Protein AF-A0A133VHU6-F1 (afdb_monomer_lite)

Secondary structure (DSSP, 8-state):
-----HHHHHHHS-----HHHHHHHHHTT--HHHHHHHHHHTTTS-TTT---SSEEEEESSS-TT---GGGEEEEEHHHHHHTT--SS---PPP--------------EE-TTT--EESSHHHHHHHHHHH-

InterPro domains:
  IPR002711 HNH endonuclease [PF01844] (46-86)
  IPR003615 HNH nuclease [SM00507] (33-81)
  IPR003615 HNH nuclease [cd00085] (32-84)
  IPR013087 Zinc finger C2H2-type [PS00028] (111-132)
  IPR013087 Zinc finger C2H2-type [PS50157] (109-132)

pLDDT: mean 70.37, std 17.79, range [34.84, 92.44]

Foldseek 3Di:
DDDPDVPVVVVVPPPPQDPVNVVVLVVLPPDPVLFVVLCVVVVCAAPVPRDNPQWDKDQCVNDSNPSPSVRIGIHHPVVVVCVVDPDDDDDDDPDPPDPPDPPPPQDWDAAPPPRDTHRDVVRNVVCVVVPD

Structure (mmCIF, N/CA/C/O backbone):
data_AF-A0A133VHU6-F1
#
_entry.id   AF-A0A133VHU6-F1
#
loop_
_atom_site.group_PDB
_atom_site.id
_atom_site.type_symbol
_atom_site.label_atom_id
_atom_site.label_alt_id
_atom_site.label_comp_id
_atom_site.label_asym_id
_atom_site.label_entity_id
_atom_site.label_seq_id
_atom_site.pdbx_PDB_ins_code
_atom_site.Cartn_x
_atom_site.Cartn_y
_atom_site.Cartn_z
_atom_site.occupancy
_atom_site.B_iso_or_equiv
_atom_site.auth_seq_id
_atom_site.auth_comp_id
_atom_site.auth_asym_id
_atom_site.auth_atom_id
_atom_site.pdbx_PDB_model_num
ATOM 1 N N . MET A 1 1 ? 8.445 -23.163 18.770 1.00 38.12 1 MET A N 1
ATOM 2 C CA . MET A 1 1 ? 9.637 -22.419 18.310 1.00 38.12 1 MET A CA 1
ATOM 3 C C . MET A 1 1 ? 9.225 -20.960 18.195 1.00 38.12 1 MET A C 1
ATOM 5 O O . MET A 1 1 ? 8.343 -20.670 17.398 1.00 38.12 1 MET A O 1
ATOM 9 N N . GLY A 1 2 ? 9.719 -20.117 19.107 1.00 36.41 2 GLY A N 1
ATOM 10 C CA . GLY A 1 2 ? 9.294 -18.724 19.290 1.00 36.41 2 GLY A CA 1
ATOM 11 C C . GLY A 1 2 ? 9.946 -17.779 18.284 1.00 36.41 2 GLY A C 1
ATOM 12 O O . GLY A 1 2 ? 11.106 -17.965 17.927 1.00 36.41 2 GLY A O 1
ATOM 13 N N . TYR A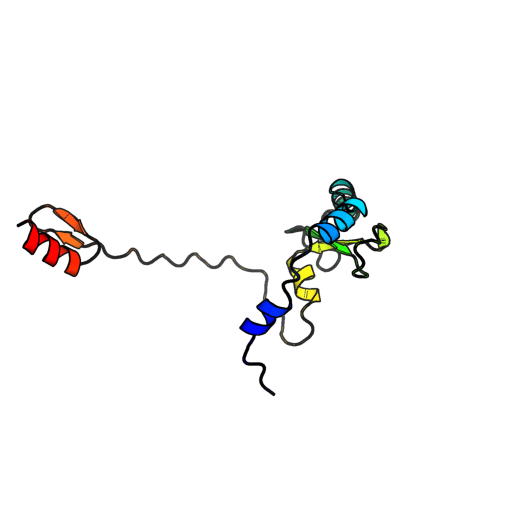 1 3 ? 9.178 -16.797 17.817 1.00 34.84 3 TYR A N 1
ATOM 14 C CA . TYR A 1 3 ? 9.636 -15.722 16.933 1.00 34.84 3 TYR A CA 1
ATOM 15 C C . TYR A 1 3 ? 9.521 -14.388 17.686 1.00 34.84 3 TYR A C 1
ATOM 17 O O . TYR A 1 3 ? 8.775 -13.483 17.313 1.00 34.84 3 TYR A O 1
ATOM 25 N N . ASP A 1 4 ? 10.222 -14.314 18.813 1.00 41.72 4 ASP A N 1
ATOM 26 C CA . ASP A 1 4 ? 10.443 -13.102 19.593 1.00 41.72 4 ASP A CA 1
ATOM 27 C C . ASP A 1 4 ? 11.595 -12.324 18.948 1.00 41.72 4 ASP A C 1
ATOM 29 O O . ASP A 1 4 ? 12.739 -12.547 19.318 1.00 41.72 4 ASP A O 1
ATOM 33 N N . ASP A 1 5 ? 11.307 -11.530 17.909 1.00 45.56 5 ASP A N 1
ATOM 34 C CA . ASP A 1 5 ? 11.981 -10.259 17.558 1.00 45.56 5 ASP A CA 1
ATOM 35 C C . ASP A 1 5 ? 11.549 -9.816 16.141 1.00 45.56 5 ASP A C 1
ATOM 37 O O . ASP A 1 5 ? 12.179 -10.121 15.126 1.00 45.56 5 ASP A O 1
ATOM 41 N N . TRP A 1 6 ? 10.410 -9.123 16.053 1.00 42.78 6 TRP A N 1
ATOM 42 C CA . TRP A 1 6 ? 9.905 -8.543 14.798 1.00 42.78 6 TRP A CA 1
ATOM 43 C C . TRP A 1 6 ? 10.515 -7.163 14.479 1.00 42.78 6 TRP A C 1
ATOM 45 O O . TRP A 1 6 ? 10.387 -6.689 13.351 1.00 42.78 6 TRP A O 1
ATOM 55 N N . ASP A 1 7 ? 11.224 -6.543 15.431 1.00 40.34 7 ASP A N 1
ATOM 56 C CA . ASP A 1 7 ? 11.870 -5.228 15.274 1.00 40.34 7 ASP A CA 1
ATOM 57 C C . ASP A 1 7 ? 13.132 -5.315 14.388 1.00 40.34 7 ASP A C 1
ATOM 59 O O . ASP A 1 7 ? 13.431 -4.417 13.594 1.00 40.34 7 ASP A O 1
ATOM 63 N N . LYS A 1 8 ? 13.846 -6.450 14.430 1.00 36.34 8 LYS A N 1
ATOM 64 C CA . LYS A 1 8 ? 14.975 -6.744 13.534 1.00 36.34 8 LYS A CA 1
ATOM 65 C C . LYS A 1 8 ? 14.536 -7.083 12.101 1.00 36.34 8 LYS A C 1
ATOM 67 O O . LYS A 1 8 ? 15.234 -6.717 11.158 1.00 36.34 8 LYS A O 1
ATOM 72 N N . TYR A 1 9 ? 13.353 -7.676 11.905 1.00 40.56 9 TYR A N 1
ATOM 73 C CA . TYR A 1 9 ? 12.829 -8.031 10.573 1.00 40.56 9 TYR A CA 1
ATOM 74 C C . TYR A 1 9 ? 12.407 -6.801 9.743 1.00 40.56 9 TYR A C 1
ATOM 76 O O . TYR A 1 9 ? 12.634 -6.752 8.530 1.00 40.56 9 TYR A O 1
ATOM 84 N N . GLU A 1 10 ? 11.862 -5.761 10.388 1.00 44.91 10 GLU A N 1
ATOM 85 C CA . GLU A 1 10 ? 11.540 -4.485 9.725 1.00 44.91 10 GLU A CA 1
ATOM 86 C C . GLU A 1 10 ? 12.786 -3.733 9.225 1.00 44.91 10 GLU A C 1
ATOM 88 O O . GLU A 1 10 ? 12.713 -3.005 8.228 1.00 44.91 10 GLU A O 1
ATOM 93 N N . LYS A 1 11 ? 13.945 -3.930 9.873 1.00 41.62 11 LYS A N 1
ATOM 94 C CA . LYS A 1 11 ? 15.230 -3.363 9.434 1.00 41.62 11 LYS A CA 1
ATOM 95 C C . LYS A 1 11 ? 15.806 -4.084 8.210 1.00 4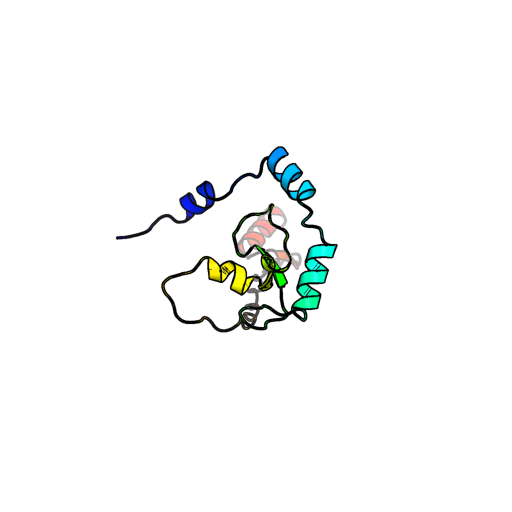1.62 11 LYS A C 1
ATOM 97 O O . LYS A 1 11 ? 16.334 -3.403 7.333 1.00 41.62 11 LYS A O 1
ATOM 102 N N . ASP A 1 12 ? 15.641 -5.405 8.097 1.00 40.31 12 ASP A N 1
ATOM 103 C CA . ASP A 1 12 ? 16.200 -6.207 6.991 1.00 40.31 12 ASP A CA 1
ATOM 104 C C . ASP A 1 12 ? 15.385 -6.143 5.681 1.00 40.31 12 ASP A C 1
ATOM 106 O O . ASP A 1 12 ? 15.939 -6.285 4.589 1.00 40.31 12 ASP A O 1
ATOM 110 N N . HIS A 1 13 ? 14.077 -5.862 5.738 1.00 46.41 13 HIS A N 1
ATOM 111 C CA . HIS A 1 13 ? 13.213 -5.846 4.542 1.00 46.41 13 HIS A CA 1
ATOM 112 C C . HIS A 1 13 ? 12.923 -4.457 3.955 1.00 46.41 13 HIS A C 1
ATOM 114 O O . HIS A 1 13 ? 12.269 -4.337 2.910 1.00 46.41 13 HIS A O 1
ATOM 120 N N . LYS A 1 14 ? 13.475 -3.390 4.540 1.00 47.97 14 LYS A N 1
ATOM 121 C CA . LYS A 1 14 ? 13.443 -2.049 3.948 1.00 47.97 14 LYS A CA 1
ATOM 122 C C . LYS A 1 14 ? 14.512 -1.954 2.856 1.00 47.97 14 LYS A C 1
ATOM 124 O O . LYS A 1 14 ? 15.597 -1.420 3.063 1.00 47.97 14 LYS A O 1
ATOM 129 N N . LYS A 1 15 ? 14.212 -2.457 1.651 1.00 48.16 15 LYS A N 1
ATOM 130 C CA . LYS A 1 15 ? 15.062 -2.197 0.476 1.00 48.16 15 LYS A CA 1
ATOM 131 C C . LYS A 1 15 ? 15.087 -0.688 0.227 1.00 48.16 15 LYS A C 1
ATOM 133 O O . LYS A 1 15 ? 14.138 -0.130 -0.325 1.00 48.16 15 LYS A O 1
ATOM 138 N N . ILE A 1 16 ? 16.171 -0.030 0.630 1.00 52.94 16 ILE A N 1
ATOM 139 C CA . ILE A 1 16 ? 16.486 1.339 0.224 1.00 52.94 16 ILE A CA 1
ATOM 140 C C . ILE A 1 16 ? 16.650 1.295 -1.300 1.00 52.94 16 ILE A C 1
ATOM 142 O O . ILE A 1 16 ? 17.676 0.855 -1.812 1.00 52.94 16 ILE A O 1
ATOM 146 N N . GLN A 1 17 ? 15.595 1.658 -2.037 1.00 58.09 17 GLN A N 1
ATOM 147 C CA . GLN A 1 17 ? 15.623 1.647 -3.499 1.00 58.09 17 GLN A CA 1
ATOM 148 C C . GLN A 1 17 ? 16.683 2.643 -3.965 1.00 58.09 17 GLN A C 1
ATOM 150 O O . GLN A 1 17 ? 16.590 3.840 -3.681 1.00 58.09 17 GLN A O 1
ATOM 155 N N . THR A 1 18 ? 17.707 2.160 -4.669 1.00 65.25 18 THR A N 1
ATOM 156 C CA . THR A 1 18 ? 18.774 3.039 -5.155 1.00 65.25 18 THR A CA 1
ATOM 157 C C . THR A 1 18 ? 18.219 4.000 -6.210 1.00 65.25 18 THR A C 1
ATOM 159 O O . THR A 1 18 ? 17.254 3.690 -6.917 1.00 65.25 18 THR A O 1
ATOM 162 N N . LYS A 1 19 ? 18.831 5.184 -6.368 1.00 58.16 19 LYS A N 1
ATOM 163 C CA . LYS A 1 19 ? 18.427 6.159 -7.404 1.00 58.16 19 LYS A CA 1
ATOM 164 C C . LYS A 1 19 ? 18.367 5.529 -8.808 1.00 58.16 19 LYS A C 1
ATOM 166 O O . LYS A 1 19 ? 17.462 5.842 -9.577 1.00 58.16 19 LYS A O 1
ATOM 171 N N . ALA A 1 20 ? 19.267 4.591 -9.111 1.00 60.94 20 ALA A N 1
ATOM 172 C CA . ALA A 1 20 ? 19.287 3.855 -10.375 1.00 60.94 20 ALA A CA 1
ATOM 173 C C . ALA A 1 20 ? 18.114 2.864 -10.520 1.00 60.94 20 ALA A C 1
ATOM 175 O O . ALA A 1 20 ? 17.511 2.782 -11.590 1.00 60.94 20 ALA A O 1
ATOM 176 N N . GLN A 1 21 ? 17.748 2.147 -9.451 1.00 60.84 21 GLN A N 1
ATOM 177 C CA . GLN A 1 21 ? 16.578 1.257 -9.446 1.00 60.84 21 GLN A CA 1
ATOM 178 C C . GLN A 1 21 ? 15.273 2.045 -9.625 1.00 60.84 21 GLN A C 1
ATOM 180 O O . GLN A 1 21 ? 14.412 1.647 -10.408 1.00 60.84 21 GLN A O 1
ATOM 185 N N . ASN A 1 22 ? 15.155 3.207 -8.977 1.00 61.28 22 ASN A N 1
ATOM 186 C CA . ASN A 1 22 ? 14.007 4.100 -9.141 1.00 61.28 22 ASN A CA 1
ATOM 187 C C . ASN A 1 22 ? 13.888 4.675 -10.559 1.00 61.28 22 ASN A C 1
ATOM 189 O O . ASN A 1 22 ? 12.777 4.792 -11.076 1.00 61.28 22 ASN A O 1
ATOM 193 N N . ARG A 1 23 ? 15.015 4.992 -11.210 1.00 62.00 23 ARG A N 1
ATOM 194 C CA . ARG A 1 23 ? 15.032 5.438 -12.609 1.00 62.00 23 ARG A CA 1
ATOM 195 C C . ARG A 1 23 ? 14.501 4.352 -13.553 1.00 62.00 23 ARG A C 1
ATOM 197 O O . ARG A 1 23 ? 13.570 4.618 -14.306 1.00 62.00 23 ARG A O 1
ATOM 204 N N . LYS A 1 24 ? 15.000 3.117 -13.428 1.00 59.34 24 LYS A N 1
ATOM 205 C CA . LYS A 1 24 ? 14.562 1.979 -14.257 1.00 59.34 24 LYS A CA 1
ATOM 206 C C . LYS A 1 24 ? 13.075 1.641 -14.081 1.00 59.34 24 LYS A C 1
ATOM 208 O O . LYS A 1 24 ? 12.425 1.254 -15.043 1.00 59.34 24 LYS A O 1
ATOM 213 N N . ARG A 1 25 ? 12.510 1.822 -12.877 1.00 60.34 25 ARG A N 1
ATOM 214 C CA . ARG A 1 25 ? 11.060 1.655 -12.639 1.00 60.34 25 ARG A CA 1
ATOM 215 C C . ARG A 1 25 ? 10.213 2.699 -13.371 1.00 60.34 25 ARG A C 1
ATOM 217 O O . ARG A 1 25 ? 9.123 2.369 -13.820 1.00 60.34 25 ARG A O 1
ATOM 224 N N . ARG A 1 26 ? 10.687 3.945 -13.489 1.00 56.78 26 ARG A N 1
ATOM 225 C CA . ARG A 1 26 ? 9.980 5.006 -14.235 1.00 56.78 26 ARG A CA 1
ATOM 226 C C . ARG A 1 26 ? 10.032 4.774 -15.745 1.00 56.78 26 ARG A C 1
ATOM 228 O O . ARG A 1 26 ? 9.048 5.033 -16.424 1.00 56.78 26 ARG A O 1
ATOM 235 N N . GLU A 1 27 ? 11.151 4.255 -16.240 1.00 61.75 27 GLU A N 1
ATOM 236 C CA . GLU A 1 27 ? 11.353 3.920 -17.658 1.00 61.75 27 GLU A CA 1
ATOM 237 C C . GLU A 1 27 ? 10.551 2.683 -18.102 1.00 61.75 27 GLU A C 1
ATOM 239 O O . GLU A 1 27 ? 10.289 2.529 -19.288 1.00 61.75 27 GLU A O 1
ATOM 244 N N . ALA A 1 28 ? 10.104 1.831 -17.170 1.00 62.84 28 ALA A N 1
ATOM 245 C CA . ALA A 1 28 ? 9.359 0.608 -17.481 1.00 62.84 28 ALA A CA 1
ATOM 246 C C . ALA A 1 28 ? 7.935 0.844 -18.030 1.00 62.84 28 ALA A C 1
ATOM 248 O O . ALA A 1 28 ? 7.298 -0.106 -18.460 1.00 62.84 28 ALA A O 1
ATOM 249 N N . GLY A 1 29 ? 7.416 2.077 -18.034 1.00 69.06 29 GLY A N 1
ATOM 250 C CA . GLY A 1 29 ? 6.086 2.365 -18.592 1.00 69.06 29 GLY A CA 1
ATOM 251 C C . GLY A 1 29 ? 4.917 2.144 -17.624 1.00 69.06 29 GLY A C 1
ATOM 252 O O . GLY A 1 29 ? 3.760 2.278 -18.018 1.00 69.06 29 GLY A O 1
ATOM 253 N N . PHE A 1 30 ? 5.191 1.905 -16.335 1.00 76.75 30 PHE A N 1
ATOM 254 C CA . PHE A 1 30 ? 4.174 1.841 -15.275 1.00 76.75 30 PHE A CA 1
ATOM 255 C C . PHE A 1 30 ? 3.664 3.244 -14.891 1.00 76.75 30 PHE A C 1
ATOM 257 O O . PHE A 1 30 ? 3.912 3.773 -13.801 1.00 76.75 30 PHE A O 1
ATOM 264 N N . THR A 1 31 ? 2.998 3.888 -15.845 1.00 82.62 31 THR A N 1
ATOM 265 C CA . THR A 1 31 ? 2.513 5.267 -15.752 1.00 82.62 31 THR A CA 1
ATOM 266 C C . THR A 1 31 ? 1.196 5.359 -14.985 1.00 82.62 31 THR A C 1
ATOM 268 O O . THR A 1 31 ? 0.501 4.369 -14.768 1.00 82.62 31 THR A O 1
ATOM 271 N N . ARG A 1 32 ? 0.817 6.577 -14.572 1.00 81.69 32 ARG A N 1
ATOM 272 C CA . ARG A 1 32 ? -0.495 6.813 -13.951 1.00 81.69 32 ARG A CA 1
ATOM 273 C C . ARG A 1 32 ? -1.641 6.471 -14.909 1.00 81.69 32 ARG A C 1
ATOM 275 O O . ARG A 1 32 ? -2.601 5.866 -14.466 1.00 81.69 32 ARG A O 1
ATOM 282 N N . ALA A 1 33 ? -1.502 6.791 -16.196 1.00 86.88 33 ALA A N 1
ATOM 283 C CA . ALA A 1 33 ? -2.509 6.488 -17.213 1.00 86.88 33 ALA A CA 1
ATOM 284 C C . ALA A 1 33 ? -2.773 4.980 -17.334 1.00 86.88 33 ALA A C 1
ATOM 286 O O . ALA A 1 33 ? -3.925 4.565 -17.328 1.00 86.88 33 ALA A O 1
ATOM 287 N N . LEU A 1 34 ? -1.713 4.160 -17.342 1.00 86.12 34 LEU A N 1
ATOM 288 C CA . LEU A 1 34 ? -1.858 2.704 -17.347 1.00 86.12 34 LEU A CA 1
ATOM 289 C C . LEU A 1 34 ? -2.612 2.215 -16.105 1.00 86.12 34 LEU A C 1
ATOM 291 O O . LEU A 1 34 ? -3.508 1.390 -16.210 1.00 86.12 34 LEU A O 1
ATOM 295 N N . LYS A 1 35 ? -2.293 2.757 -14.924 1.00 85.94 35 LYS A N 1
ATOM 296 C CA . LYS A 1 35 ? -2.986 2.369 -13.688 1.00 85.94 35 LYS A CA 1
ATOM 297 C C . LYS A 1 35 ? -4.470 2.706 -13.715 1.00 85.94 35 LYS A C 1
ATOM 299 O O . LYS A 1 35 ? -5.261 1.899 -13.243 1.00 85.94 35 LYS A O 1
ATOM 304 N N . GLU A 1 36 ? -4.832 3.879 -14.223 1.00 87.94 36 GLU A N 1
ATOM 305 C CA . GLU A 1 36 ? -6.239 4.270 -14.334 1.00 87.94 36 GLU A CA 1
ATOM 306 C C . GLU A 1 36 ? -6.969 3.376 -15.340 1.00 87.94 36 GLU A C 1
ATOM 308 O O . GLU A 1 36 ? -7.993 2.816 -14.976 1.00 87.94 36 GLU A O 1
ATOM 313 N N . LYS A 1 37 ? -6.370 3.087 -16.505 1.00 89.94 37 LYS A N 1
ATOM 314 C CA . LYS A 1 37 ? -6.941 2.157 -17.496 1.00 89.94 37 LYS A CA 1
ATOM 315 C C . LYS A 1 37 ? -7.248 0.777 -16.896 1.00 89.94 37 LYS A C 1
ATOM 317 O O . LYS A 1 37 ? -8.315 0.215 -17.126 1.00 89.94 37 LYS A O 1
ATOM 322 N N . ILE A 1 38 ? -6.327 0.235 -16.095 1.00 87.50 38 ILE A N 1
ATOM 323 C CA . ILE A 1 38 ? -6.518 -1.059 -15.421 1.00 87.50 38 ILE A CA 1
ATOM 324 C C . ILE A 1 38 ? -7.624 -0.990 -14.360 1.00 87.50 38 ILE A C 1
ATOM 326 O O . ILE A 1 38 ? -8.401 -1.933 -14.229 1.00 87.50 38 ILE A O 1
ATOM 330 N N . LYS A 1 39 ? -7.739 0.124 -13.629 1.00 87.75 39 LYS A N 1
ATOM 331 C CA . LYS A 1 39 ? -8.840 0.320 -12.676 1.00 87.75 39 LYS A CA 1
ATOM 332 C C . LYS A 1 39 ? -10.183 0.473 -13.376 1.00 87.75 39 LYS A C 1
ATOM 334 O O . LYS A 1 39 ? -11.158 -0.076 -12.884 1.00 87.75 39 LYS A O 1
ATOM 339 N N . GLU A 1 40 ? -10.237 1.193 -14.494 1.00 89.25 40 GLU A N 1
ATOM 340 C CA . GLU A 1 40 ? -11.441 1.347 -15.314 1.00 89.25 40 GLU A CA 1
ATOM 341 C C . GLU A 1 40 ? -11.911 -0.005 -15.852 1.00 89.25 40 GLU A C 1
ATOM 343 O O . GLU A 1 40 ? -13.086 -0.329 -15.714 1.00 89.25 40 GLU A O 1
ATOM 348 N N . ARG A 1 41 ? -10.987 -0.829 -16.366 1.00 88.75 41 ARG A N 1
ATOM 349 C CA . ARG A 1 41 ? -11.270 -2.216 -16.773 1.00 88.75 41 ARG A CA 1
ATOM 350 C C . ARG A 1 41 ? -11.859 -3.044 -15.630 1.00 88.75 41 ARG A C 1
ATOM 352 O O . ARG A 1 41 ? -12.759 -3.842 -15.857 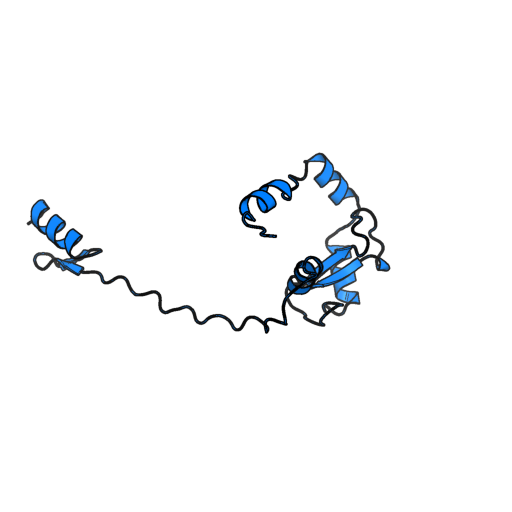1.00 88.75 41 ARG A O 1
ATOM 359 N N . ASP A 1 42 ? -11.327 -2.875 -14.422 1.00 84.75 42 ASP A N 1
ATOM 360 C CA . ASP A 1 42 ? -11.755 -3.615 -13.232 1.00 84.75 42 ASP A CA 1
ATOM 361 C C . ASP A 1 42 ? -12.924 -2.916 -12.488 1.00 84.75 42 ASP A C 1
ATOM 363 O O . ASP A 1 42 ? -13.137 -3.174 -11.300 1.00 84.75 42 ASP A O 1
ATOM 367 N N . ASP A 1 43 ? -13.662 -2.006 -13.142 1.00 88.56 43 ASP A N 1
ATOM 368 C CA . ASP A 1 43 ? -14.817 -1.269 -12.592 1.00 88.56 43 ASP A CA 1
ATOM 369 C C . ASP A 1 43 ? -14.531 -0.507 -11.284 1.00 88.56 43 ASP A C 1
ATOM 371 O O . ASP A 1 43 ? -15.412 -0.297 -10.446 1.00 88.56 43 ASP A O 1
ATOM 375 N N . HIS A 1 44 ? -13.279 -0.095 -11.072 1.00 89.56 44 HIS A N 1
ATOM 376 C CA . HIS A 1 44 ? -12.796 0.452 -9.804 1.00 89.56 44 HIS A CA 1
ATOM 377 C C . HIS A 1 44 ? -13.144 -0.463 -8.625 1.00 89.56 44 HIS A C 1
ATOM 379 O O . HIS A 1 44 ? -13.615 -0.022 -7.571 1.00 89.56 44 HIS A O 1
ATOM 385 N N . ARG A 1 45 ? -12.918 -1.765 -8.801 1.00 86.06 45 ARG A N 1
ATOM 386 C CA . ARG A 1 45 ? -13.135 -2.768 -7.767 1.00 86.06 45 ARG A CA 1
ATOM 387 C C . ARG A 1 45 ? -11.927 -3.670 -7.623 1.00 86.06 45 ARG A C 1
ATOM 389 O O . ARG A 1 45 ? -11.207 -4.001 -8.559 1.00 86.06 45 ARG A O 1
ATOM 396 N N . CYS A 1 46 ? -11.698 -4.088 -6.389 1.00 82.50 46 CYS A N 1
ATOM 397 C CA . CYS A 1 46 ? -10.705 -5.091 -6.075 1.00 82.50 46 CYS A CA 1
ATOM 398 C C . CYS A 1 46 ? -11.113 -6.424 -6.711 1.00 82.50 46 CYS A C 1
ATOM 400 O O . CYS A 1 46 ? -12.114 -7.016 -6.313 1.00 82.50 46 CYS A O 1
ATOM 402 N N . SER A 1 47 ? -10.278 -6.950 -7.603 1.00 80.25 47 SER A N 1
ATOM 403 C CA . SER A 1 47 ? -10.458 -8.265 -8.241 1.00 80.25 47 SER A CA 1
ATOM 404 C C . SER A 1 47 ? -10.567 -9.436 -7.250 1.00 80.25 47 SER A C 1
ATOM 406 O O . SER A 1 47 ? -11.081 -10.495 -7.595 1.00 80.25 47 SER A O 1
ATOM 408 N N . LYS A 1 48 ? -10.099 -9.268 -6.004 1.00 76.62 48 LYS A N 1
ATOM 409 C CA . LYS A 1 48 ? -10.175 -10.296 -4.952 1.00 76.62 48 LYS A CA 1
ATOM 410 C C . LYS A 1 48 ? -11.415 -10.218 -4.064 1.00 76.62 48 LYS A C 1
ATOM 412 O O . LYS A 1 48 ? -11.916 -11.257 -3.651 1.00 76.62 48 LYS A O 1
ATOM 417 N N . CYS A 1 49 ? -11.839 -9.018 -3.673 1.00 79.25 49 CYS A N 1
ATOM 418 C CA . CYS A 1 49 ? -12.877 -8.843 -2.646 1.00 79.25 49 CYS A CA 1
ATOM 419 C C . CYS A 1 49 ? -14.021 -7.909 -3.056 1.00 79.25 49 CYS A C 1
ATOM 421 O O . CYS A 1 49 ? -14.957 -7.734 -2.284 1.00 79.25 49 CYS A O 1
ATOM 423 N N . GLY A 1 50 ? -13.937 -7.276 -4.227 1.00 82.44 50 GLY A N 1
ATOM 424 C CA . GLY A 1 50 ? -14.949 -6.356 -4.748 1.00 82.44 50 GLY A CA 1
ATOM 425 C C . GLY A 1 50 ? -14.990 -4.971 -4.093 1.00 82.44 50 GLY A C 1
ATOM 426 O O . GLY A 1 50 ? -15.817 -4.150 -4.491 1.00 82.44 50 GLY A O 1
ATOM 427 N N . SER A 1 51 ? -14.122 -4.689 -3.110 1.00 82.88 51 SER A N 1
ATOM 428 C CA . SER A 1 51 ? -14.030 -3.365 -2.474 1.00 82.88 51 SER A CA 1
ATOM 429 C C . SER A 1 51 ? -13.662 -2.291 -3.494 1.00 82.88 51 SER A C 1
ATOM 431 O O . SER A 1 51 ? -12.828 -2.547 -4.356 1.00 82.88 51 SER A O 1
ATOM 433 N N . SER A 1 52 ? -14.244 -1.101 -3.369 1.00 86.25 52 SER A N 1
ATOM 434 C CA . SER A 1 52 ? -13.926 0.087 -4.172 1.00 86.25 52 SER A CA 1
ATOM 435 C C . SER A 1 52 ? -12.995 1.071 -3.450 1.00 86.25 52 SER A C 1
ATOM 437 O O . SER A 1 52 ? -12.697 2.146 -3.963 1.00 86.25 52 SER A O 1
ATOM 439 N N . GLU A 1 53 ? -12.542 0.73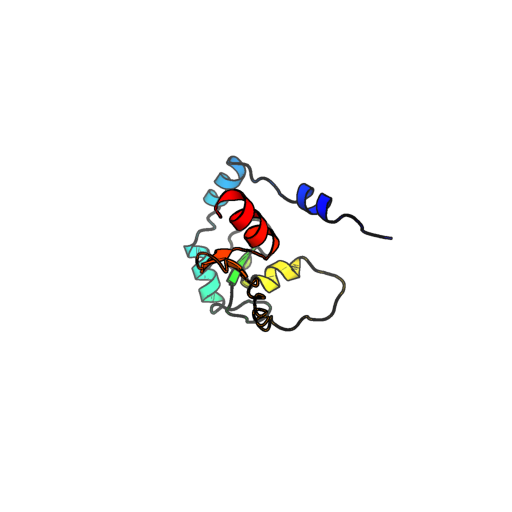6 -2.239 1.00 81.44 53 GLU A N 1
ATOM 440 C CA . GLU A 1 53 ? -11.729 1.625 -1.407 1.00 81.44 53 GLU A CA 1
ATOM 441 C C . GLU A 1 53 ? -10.232 1.300 -1.502 1.00 81.44 53 GLU A C 1
ATOM 443 O O . GLU A 1 53 ? -9.832 0.133 -1.484 1.00 81.44 53 GLU A O 1
ATOM 448 N N . ASN A 1 54 ? -9.394 2.347 -1.519 1.00 82.50 54 ASN A N 1
ATOM 449 C CA . ASN A 1 54 ? -7.925 2.259 -1.494 1.00 82.50 54 ASN A CA 1
ATOM 450 C C . ASN A 1 54 ? -7.359 1.266 -2.528 1.00 82.50 54 ASN A C 1
ATOM 452 O O . ASN A 1 54 ? -6.673 0.307 -2.171 1.00 82.50 54 ASN A O 1
ATOM 456 N N . LEU A 1 55 ? -7.692 1.483 -3.802 1.00 85.69 55 LEU A N 1
ATOM 457 C CA . LEU A 1 55 ? -7.320 0.604 -4.910 1.00 85.69 55 LEU A CA 1
ATOM 458 C C . LEU A 1 55 ? -5.927 0.901 -5.455 1.00 85.69 55 LEU A C 1
ATOM 460 O O . LEU A 1 55 ? -5.592 2.041 -5.788 1.00 85.69 55 LEU A O 1
ATOM 464 N N . GLU A 1 56 ? -5.157 -0.162 -5.634 1.00 85.88 56 GLU A N 1
ATOM 465 C CA . GLU A 1 56 ? -3.804 -0.147 -6.163 1.00 85.88 56 GLU A CA 1
ATOM 466 C C . GLU A 1 56 ? -3.669 -1.190 -7.279 1.00 85.88 56 GLU A C 1
ATOM 468 O O . GLU A 1 56 ? -4.347 -2.216 -7.284 1.00 85.88 56 GLU A O 1
ATOM 473 N N . VAL A 1 57 ? -2.790 -0.918 -8.243 1.00 84.50 57 VAL A N 1
ATOM 474 C CA . VAL A 1 57 ? -2.491 -1.850 -9.337 1.00 84.50 57 VAL A CA 1
ATOM 475 C C . VAL A 1 57 ? -1.257 -2.658 -8.963 1.00 84.50 57 VAL A C 1
ATOM 477 O O . VAL A 1 57 ? -0.210 -2.083 -8.656 1.00 84.50 57 VAL A O 1
ATOM 480 N N . HIS A 1 58 ? -1.399 -3.979 -8.987 1.00 82.94 58 HIS A N 1
ATOM 481 C CA . HIS A 1 58 ? -0.381 -4.939 -8.581 1.00 82.94 58 HIS A CA 1
ATOM 482 C C . HIS A 1 58 ? 0.003 -5.860 -9.744 1.00 82.94 58 HIS A C 1
ATOM 484 O O . HIS A 1 58 ? -0.871 -6.361 -10.453 1.00 82.94 58 HIS A O 1
ATOM 490 N N . HIS A 1 59 ? 1.305 -6.106 -9.894 1.00 85.50 59 HIS A N 1
ATOM 491 C CA . HIS A 1 59 ? 1.877 -7.096 -10.810 1.00 85.50 59 HIS A CA 1
ATOM 492 C C . HIS A 1 59 ? 1.679 -8.505 -10.248 1.00 85.50 59 HIS A C 1
ATOM 494 O O . HIS A 1 59 ? 2.159 -8.800 -9.154 1.00 85.50 59 HIS A O 1
ATOM 500 N N . LYS A 1 60 ? 0.973 -9.381 -10.971 1.00 78.81 60 LYS A N 1
ATOM 501 C CA . LYS A 1 60 ? 0.671 -10.752 -10.520 1.00 78.81 60 LYS A CA 1
ATOM 502 C C . LYS A 1 60 ? 1.932 -11.616 -10.403 1.00 78.81 60 LYS A C 1
ATOM 504 O O . LYS A 1 60 ? 1.988 -12.450 -9.499 1.00 78.81 60 LYS A O 1
ATOM 509 N N . ASP A 1 61 ? 2.905 -11.407 -11.288 1.00 77.38 61 ASP A N 1
ATOM 510 C CA . ASP A 1 61 ? 4.197 -12.108 -11.340 1.00 77.38 61 ASP A CA 1
ATOM 511 C C . ASP A 1 61 ? 5.282 -11.498 -10.429 1.00 77.38 61 ASP A C 1
ATOM 513 O O . ASP A 1 61 ? 6.297 -12.135 -10.154 1.00 77.38 61 ASP A O 1
ATOM 517 N N . GLY A 1 62 ? 5.067 -10.276 -9.930 1.00 74.12 62 GLY A N 1
ATOM 518 C CA . GLY A 1 62 ? 6.048 -9.524 -9.149 1.00 74.12 62 GLY A CA 1
ATOM 519 C C . GLY A 1 62 ? 7.180 -8.891 -9.971 1.00 74.12 62 GLY A C 1
ATOM 520 O O . GLY A 1 62 ? 8.068 -8.270 -9.377 1.00 74.12 62 GLY A O 1
ATOM 521 N N . ASP A 1 63 ? 7.154 -8.992 -11.304 1.00 75.94 63 ASP A N 1
ATOM 522 C CA . ASP A 1 63 ? 8.113 -8.321 -12.180 1.00 75.94 63 ASP A CA 1
ATOM 523 C C . ASP A 1 63 ? 7.601 -6.928 -12.567 1.00 75.94 63 ASP A C 1
ATOM 525 O O . ASP A 1 63 ? 6.638 -6.751 -13.307 1.00 75.94 63 ASP A O 1
ATOM 529 N N . PHE A 1 64 ? 8.302 -5.895 -12.099 1.00 74.62 64 PHE A N 1
ATOM 530 C CA . PHE A 1 64 ? 7.962 -4.497 -12.369 1.00 74.62 64 PHE A CA 1
ATOM 531 C C . PHE A 1 64 ? 8.172 -4.069 -13.833 1.00 74.62 64 PHE A C 1
ATOM 533 O O . PHE A 1 64 ? 7.808 -2.946 -14.197 1.00 74.62 64 PHE A O 1
ATOM 540 N N . ARG A 1 65 ? 8.832 -4.899 -14.649 1.00 76.62 65 ARG A N 1
ATOM 541 C CA . ARG A 1 65 ? 9.093 -4.636 -16.072 1.00 76.62 65 ARG A CA 1
ATOM 542 C C . ARG A 1 65 ? 7.966 -5.149 -16.963 1.00 76.62 65 ARG A C 1
ATOM 544 O O . ARG A 1 65 ? 7.812 -4.635 -18.066 1.00 76.62 65 ARG A O 1
ATOM 551 N N . ASN A 1 66 ? 7.184 -6.111 -16.479 1.00 79.62 66 ASN A N 1
ATOM 552 C CA . ASN A 1 66 ? 6.083 -6.712 -17.211 1.00 79.62 66 ASN A CA 1
ATOM 553 C C . ASN A 1 66 ? 4.788 -5.916 -16.990 1.00 79.62 66 ASN A C 1
ATOM 555 O O . ASN A 1 66 ? 4.043 -6.152 -16.040 1.00 79.62 66 ASN A O 1
ATOM 559 N N . ASN A 1 67 ? 4.537 -4.941 -17.862 1.00 81.94 67 ASN A N 1
ATOM 560 C CA . ASN A 1 67 ? 3.378 -4.051 -17.772 1.00 81.94 67 ASN A CA 1
ATOM 561 C C . ASN A 1 67 ? 2.207 -4.474 -18.670 1.00 81.94 67 ASN A C 1
ATOM 563 O O . ASN A 1 67 ? 1.349 -3.642 -18.965 1.00 81.94 67 ASN A O 1
ATOM 567 N N . ASP A 1 68 ? 2.162 -5.746 -19.075 1.00 83.50 68 ASP A N 1
ATOM 568 C CA . ASP A 1 68 ? 1.017 -6.299 -19.792 1.00 83.50 68 ASP A CA 1
ATOM 569 C C . ASP A 1 68 ? -0.254 -6.189 -18.950 1.00 83.50 68 ASP A C 1
ATOM 571 O O . ASP A 1 68 ? -0.265 -6.480 -17.751 1.00 83.50 68 ASP A O 1
ATOM 575 N N . GLU A 1 69 ? -1.350 -5.780 -19.586 1.00 83.62 69 GLU A N 1
ATOM 576 C CA . GLU A 1 69 ? -2.618 -5.525 -18.900 1.00 83.62 69 GLU A CA 1
ATOM 577 C C . GLU A 1 69 ? -3.121 -6.780 -18.169 1.00 83.62 69 GLU A C 1
ATOM 579 O O . GLU A 1 69 ? -3.651 -6.682 -17.062 1.00 83.62 69 GLU A O 1
ATOM 584 N N . ASP A 1 70 ? -2.879 -7.967 -18.728 1.00 80.94 70 ASP A N 1
ATOM 585 C CA . ASP A 1 70 ? -3.224 -9.257 -18.122 1.00 80.94 70 ASP A CA 1
ATOM 586 C C . ASP A 1 70 ? -2.382 -9.603 -16.888 1.00 80.94 70 ASP A C 1
ATOM 588 O O . ASP A 1 70 ? -2.863 -10.288 -15.976 1.00 80.94 70 ASP A O 1
ATOM 592 N N . ASN A 1 71 ? -1.146 -9.105 -16.813 1.00 81.44 71 ASN A N 1
ATOM 593 C CA . ASN A 1 71 ? -0.281 -9.260 -15.647 1.00 81.44 71 ASN A CA 1
ATOM 594 C C . ASN A 1 71 ? -0.616 -8.252 -14.531 1.00 81.44 71 ASN A C 1
ATOM 596 O O . ASN A 1 71 ? -0.227 -8.437 -13.376 1.00 81.44 71 ASN A O 1
ATOM 600 N N . LEU A 1 72 ? -1.390 -7.210 -14.840 1.00 85.00 72 LEU A N 1
ATOM 601 C CA . LEU A 1 72 ? -1.828 -6.194 -13.890 1.00 85.00 72 LEU A CA 1
ATOM 602 C C . LEU A 1 72 ? -3.223 -6.509 -13.330 1.00 85.00 72 LEU A C 1
ATOM 604 O O . LEU A 1 72 ? -4.157 -6.882 -14.043 1.00 85.00 72 LEU A O 1
ATOM 608 N N . ALA A 1 73 ? -3.387 -6.334 -12.021 1.00 83.75 73 ALA A N 1
ATOM 609 C CA . ALA A 1 73 ? -4.675 -6.477 -11.350 1.00 83.75 73 ALA A CA 1
ATOM 610 C C . ALA A 1 73 ? -4.937 -5.326 -10.384 1.00 83.75 73 ALA A C 1
ATOM 612 O O . ALA A 1 73 ? -4.059 -4.954 -9.600 1.00 83.75 73 ALA A O 1
ATOM 613 N N . THR A 1 74 ? -6.174 -4.834 -10.374 1.00 88.50 74 THR A N 1
ATOM 614 C CA . THR A 1 74 ? -6.646 -3.914 -9.340 1.00 88.50 74 THR A CA 1
ATOM 615 C C . THR A 1 74 ? -6.934 -4.685 -8.056 1.00 88.50 74 THR A C 1
ATOM 617 O O . THR A 1 74 ? -7.737 -5.625 -8.022 1.00 88.50 74 THR A O 1
ATOM 620 N N . VAL A 1 75 ? -6.266 -4.303 -6.971 1.00 84.62 75 VAL A N 1
ATOM 621 C CA . VAL A 1 75 ? -6.445 -4.867 -5.631 1.00 84.62 75 VAL A CA 1
ATOM 622 C C . VAL A 1 75 ? -6.563 -3.740 -4.612 1.00 84.62 75 VAL A C 1
ATOM 624 O O . VAL A 1 75 ? -5.894 -2.719 -4.719 1.00 84.62 75 VAL A O 1
ATOM 627 N N . CYS A 1 76 ? -7.416 -3.898 -3.603 1.00 82.88 76 CYS A N 1
ATOM 628 C CA . CYS A 1 76 ? -7.446 -2.950 -2.494 1.00 82.88 76 CYS A CA 1
ATOM 629 C C . CYS A 1 76 ? -6.236 -3.162 -1.579 1.00 82.88 76 CYS A C 1
ATOM 631 O O . CYS A 1 76 ? -5.728 -4.282 -1.461 1.00 82.88 76 CYS A O 1
ATOM 633 N N . LYS A 1 77 ? -5.822 -2.107 -0.875 1.00 79.56 77 LYS A N 1
ATOM 634 C CA . LYS A 1 77 ? -4.685 -2.134 0.054 1.00 79.56 77 LYS A CA 1
ATOM 635 C C . LYS A 1 77 ? -4.755 -3.292 1.055 1.00 79.56 77 LYS A C 1
ATOM 637 O O . LYS A 1 77 ? -3.772 -3.998 1.245 1.00 79.56 77 LYS A O 1
ATOM 642 N N . SER A 1 78 ? -5.938 -3.570 1.606 1.00 74.81 78 SER A N 1
ATOM 643 C CA . SER A 1 78 ? -6.128 -4.697 2.526 1.00 74.81 78 SER A CA 1
ATOM 644 C C . SER A 1 78 ? -5.843 -6.049 1.870 1.00 74.81 78 SER A C 1
ATOM 646 O O . SER A 1 78 ? -5.171 -6.879 2.468 1.00 74.81 78 SER A O 1
ATOM 648 N N . CYS A 1 79 ? -6.287 -6.273 0.630 1.00 73.69 79 CYS A N 1
ATOM 649 C CA . CYS A 1 79 ? -5.984 -7.497 -0.114 1.00 73.69 79 CYS A CA 1
ATOM 650 C C . CYS A 1 79 ? -4.533 -7.554 -0.600 1.00 73.69 79 CYS A C 1
ATOM 652 O O . CYS A 1 79 ? -3.991 -8.649 -0.753 1.00 73.69 79 CYS A O 1
ATOM 654 N N . HIS A 1 80 ? -3.917 -6.402 -0.858 1.00 75.38 80 HIS A N 1
ATOM 655 C CA . HIS A 1 80 ? -2.501 -6.301 -1.187 1.00 75.38 80 HIS A CA 1
ATOM 656 C C . HIS A 1 80 ? -1.636 -6.720 0.013 1.00 75.38 80 HIS A C 1
ATOM 658 O O . HIS A 1 80 ? -0.740 -7.544 -0.131 1.00 75.38 80 HIS A O 1
ATOM 664 N N . GLU A 1 81 ? -1.975 -6.252 1.215 1.00 69.31 81 GLU A N 1
ATOM 665 C CA . GLU A 1 81 ? -1.316 -6.627 2.473 1.00 69.31 81 GLU A CA 1
ATOM 666 C C . GLU A 1 81 ? -1.616 -8.084 2.884 1.00 69.31 81 GLU A C 1
ATOM 668 O O . GLU A 1 81 ? -0.740 -8.783 3.390 1.00 69.31 81 GLU A O 1
ATOM 673 N N . ASP A 1 82 ? -2.831 -8.577 2.624 1.00 64.56 82 ASP A N 1
ATOM 674 C CA . ASP A 1 82 ? -3.266 -9.948 2.937 1.00 64.56 82 ASP A CA 1
ATOM 675 C C . ASP A 1 82 ? -2.563 -11.015 2.077 1.00 64.56 82 ASP A C 1
ATOM 677 O O . ASP A 1 82 ? -2.311 -12.125 2.539 1.00 64.56 82 ASP A O 1
ATOM 681 N N . ARG A 1 83 ? -2.127 -10.674 0.852 1.00 56.72 83 ARG A N 1
ATOM 682 C CA . ARG A 1 83 ? -1.289 -11.567 0.021 1.00 56.72 83 ARG A CA 1
ATOM 683 C C . ARG A 1 83 ? 0.065 -11.905 0.654 1.00 56.72 83 ARG A C 1
ATOM 685 O O . ARG A 1 83 ? 0.688 -12.864 0.209 1.00 56.72 83 ARG A O 1
ATOM 692 N N . HIS A 1 84 ? 0.481 -11.179 1.691 1.00 54.62 84 HIS A N 1
ATOM 693 C CA . HIS A 1 84 ? 1.674 -11.471 2.487 1.00 54.62 84 HIS A CA 1
ATOM 694 C C . HIS A 1 84 ? 1.375 -12.247 3.785 1.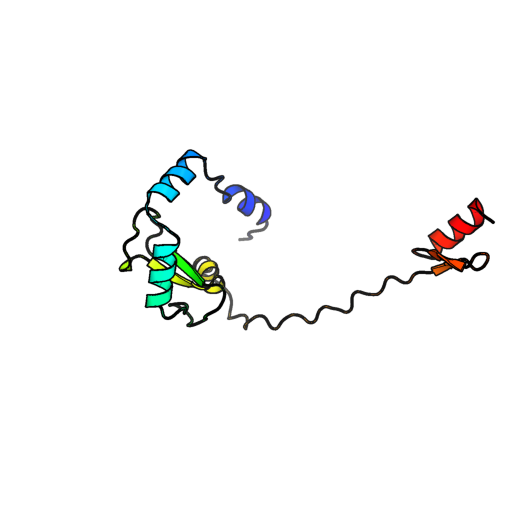00 54.62 84 HIS A C 1
ATOM 696 O O . HIS A 1 84 ? 2.294 -12.529 4.549 1.00 54.62 84 HIS A O 1
ATOM 702 N N . LYS A 1 85 ? 0.112 -12.623 4.035 1.00 44.31 85 LYS A N 1
ATOM 703 C CA . LYS A 1 85 ? -0.345 -13.358 5.223 1.00 44.31 85 LYS A CA 1
ATOM 704 C C . LYS A 1 85 ? -1.000 -14.687 4.837 1.00 44.31 85 LYS A C 1
ATOM 706 O O . LYS A 1 85 ? -2.215 -14.834 4.847 1.00 44.31 85 LYS A O 1
ATOM 711 N N . LYS A 1 86 ? -0.189 -15.690 4.532 1.00 39.50 86 LYS A N 1
ATOM 712 C CA . LYS A 1 86 ? -0.565 -17.095 4.750 1.00 39.50 86 LYS A CA 1
ATOM 713 C C . LYS A 1 86 ? 0.448 -17.576 5.786 1.00 39.50 86 LYS A C 1
ATOM 715 O O . LYS A 1 86 ? 1.634 -17.511 5.507 1.00 39.50 86 LYS A O 1
ATOM 720 N N . GLU A 1 87 ? 0.124 -17.869 7.037 1.00 48.38 87 GLU A N 1
ATOM 721 C CA . GLU A 1 87 ? -0.982 -18.643 7.597 1.00 48.38 87 GLU A CA 1
ATOM 722 C C . GLU A 1 87 ? -1.278 -18.160 9.040 1.00 48.38 87 GLU A C 1
ATOM 724 O O . GLU A 1 87 ? -0.428 -17.546 9.682 1.00 48.38 87 GLU A O 1
ATOM 729 N N . SER A 1 88 ? -2.455 -18.523 9.565 1.00 43.81 88 SER A N 1
ATOM 730 C CA . SER A 1 88 ? -2.992 -18.299 10.926 1.00 43.81 88 SER A CA 1
ATOM 731 C C . SER A 1 88 ? -3.646 -16.936 11.220 1.00 43.81 88 SER A C 1
ATOM 733 O O . SER A 1 88 ? -3.046 -16.023 11.781 1.00 43.81 88 SER A O 1
ATOM 735 N N . SER A 1 89 ? -4.948 -16.819 10.921 1.00 42.50 89 SER A N 1
ATOM 736 C CA . SER A 1 89 ? -5.999 -16.466 11.906 1.00 42.50 89 SER A CA 1
ATOM 737 C C . SER A 1 89 ? -7.317 -16.057 11.222 1.00 42.50 89 SER A C 1
ATOM 739 O O . SER A 1 89 ? -7.292 -15.427 10.164 1.00 42.50 89 SER A O 1
ATOM 741 N N . PRO A 1 90 ? -8.487 -16.374 11.811 1.00 44.38 90 PRO A N 1
ATOM 742 C CA . PRO A 1 90 ? -9.785 -16.103 11.208 1.00 44.38 90 PRO A CA 1
ATOM 743 C C . PRO A 1 90 ? -10.106 -14.600 11.139 1.00 44.38 90 PRO A C 1
ATOM 745 O O . PRO A 1 90 ? -9.744 -13.799 12.001 1.00 44.38 90 PRO A O 1
ATOM 748 N N . LYS A 1 91 ? -10.815 -14.267 10.058 1.00 45.16 91 LYS A N 1
ATOM 749 C CA . LYS A 1 91 ? -11.259 -12.957 9.557 1.00 45.16 91 LYS A CA 1
ATOM 750 C C . LYS A 1 91 ? -11.520 -11.903 10.648 1.00 45.16 91 LYS A C 1
ATOM 752 O O . LYS A 1 91 ? -12.499 -12.001 11.389 1.00 45.16 91 LYS A O 1
ATOM 757 N N . LYS A 1 92 ? -10.735 -10.816 10.667 1.00 42.06 92 LYS A N 1
ATOM 758 C CA . LYS A 1 92 ? -11.160 -9.576 11.340 1.00 42.06 92 LYS A CA 1
ATOM 759 C C . LYS A 1 92 ? -12.073 -8.789 10.398 1.00 42.06 92 LYS A C 1
ATOM 761 O O . LYS A 1 92 ? -11.701 -8.480 9.271 1.00 42.06 92 LYS A O 1
ATOM 766 N N . LYS A 1 93 ? -13.290 -8.531 10.881 1.00 43.06 93 LYS A N 1
ATOM 767 C CA . LYS A 1 93 ? -14.345 -7.717 10.257 1.00 43.06 93 LYS A CA 1
ATOM 768 C C . LYS A 1 93 ? -13.795 -6.350 9.802 1.00 43.06 93 LYS A C 1
ATOM 770 O O . LYS A 1 93 ? -12.814 -5.892 10.396 1.00 43.06 93 LYS A O 1
ATOM 775 N N . PRO A 1 94 ? -14.416 -5.689 8.803 1.00 46.78 94 PRO A N 1
ATOM 776 C CA . PRO A 1 94 ? -14.032 -4.339 8.408 1.00 46.78 94 PRO A CA 1
ATOM 777 C C . PRO A 1 94 ? -14.009 -3.436 9.637 1.00 46.78 94 PRO A C 1
ATOM 779 O O . PRO A 1 94 ? -14.877 -3.518 10.505 1.00 46.78 94 PRO A O 1
ATOM 782 N N . SER A 1 95 ? -12.961 -2.625 9.708 1.00 50.75 95 SER A N 1
ATOM 783 C CA . SER A 1 95 ? -12.679 -1.655 10.754 1.00 50.75 95 SER A CA 1
ATOM 784 C C . SER A 1 95 ? -13.859 -0.707 10.944 1.00 50.75 95 SER A C 1
ATOM 786 O O . SER A 1 95 ? -13.922 0.368 10.350 1.00 50.75 95 SER A O 1
ATOM 788 N N . SER A 1 96 ? -14.776 -1.091 11.829 1.00 55.69 96 SER A N 1
ATOM 789 C CA . SER A 1 96 ? -15.596 -0.161 12.585 1.00 55.69 96 SER A CA 1
ATOM 790 C C . SER A 1 96 ? -14.632 0.876 13.141 1.00 55.69 96 SER A C 1
ATOM 792 O O . SER A 1 96 ? -13.710 0.528 13.885 1.00 55.69 96 SER A O 1
ATOM 794 N N . LYS A 1 97 ? -14.783 2.130 12.711 1.00 50.34 97 LYS A N 1
ATOM 795 C CA . LYS A 1 97 ? -14.061 3.271 13.274 1.00 50.34 97 LYS A CA 1
ATOM 796 C C . LYS A 1 97 ? -14.086 3.098 14.793 1.00 50.34 97 LYS A C 1
ATOM 798 O O . LYS A 1 97 ? -15.171 3.061 15.372 1.00 50.34 97 LYS A O 1
ATOM 803 N N . LYS A 1 98 ? -12.925 2.913 15.434 1.00 48.66 98 LYS A N 1
ATOM 804 C CA . LYS A 1 98 ? -12.877 2.972 16.898 1.00 48.66 98 LYS A CA 1
ATOM 805 C C . LYS A 1 98 ? -13.501 4.320 17.274 1.00 48.66 98 LYS A C 1
ATOM 807 O O . LYS A 1 98 ? -13.097 5.321 16.674 1.00 48.66 98 LYS A O 1
ATOM 812 N N . PRO A 1 99 ? -14.472 4.377 18.201 1.00 50.19 99 PRO A N 1
ATOM 813 C CA . PRO A 1 99 ? -14.851 5.650 18.782 1.00 50.19 99 PRO A CA 1
ATOM 814 C C . PRO A 1 99 ? -13.555 6.266 19.297 1.00 50.19 99 PRO A C 1
ATOM 816 O O . PRO A 1 99 ? -12.798 5.592 20.002 1.00 50.19 99 PRO A O 1
ATOM 819 N N . LEU A 1 100 ? -13.256 7.494 18.873 1.00 56.00 100 LEU A N 1
ATOM 820 C CA . LEU A 1 100 ? -12.233 8.300 19.524 1.00 56.00 100 LEU A CA 1
ATOM 821 C C . LEU A 1 100 ? -12.565 8.226 21.012 1.00 56.00 100 LEU A C 1
ATOM 823 O O . LEU A 1 100 ? -13.642 8.661 21.424 1.00 56.00 100 LEU A O 1
ATOM 827 N N . THR A 1 101 ? -11.703 7.579 21.793 1.00 53.12 101 THR A N 1
ATOM 828 C CA . THR A 1 101 ? -11.840 7.598 23.243 1.00 53.12 101 THR A CA 1
ATOM 829 C C . THR A 1 101 ? -11.955 9.069 23.644 1.00 53.12 101 THR A C 1
ATOM 831 O O . THR A 1 101 ? -11.280 9.909 23.031 1.00 53.12 101 THR A O 1
ATOM 834 N N . PRO A 1 102 ? -12.822 9.445 24.599 1.00 52.53 102 PRO A N 1
ATOM 835 C CA . PRO A 1 102 ? -12.772 10.789 25.137 1.00 52.53 102 PRO A CA 1
ATOM 836 C C . PRO A 1 102 ? -11.351 10.992 25.652 1.00 52.53 102 PRO A C 1
ATOM 838 O O . PRO A 1 102 ? -10.944 10.372 26.628 1.00 52.53 102 PRO A O 1
ATOM 841 N N . ARG A 1 103 ? -10.568 11.793 24.925 1.00 55.34 103 ARG A N 1
ATOM 842 C CA . ARG A 1 103 ? -9.268 12.279 25.366 1.00 55.34 103 ARG A CA 1
ATOM 843 C C . ARG A 1 103 ? -9.527 12.884 26.733 1.00 55.34 103 ARG A C 1
ATOM 845 O O . ARG A 1 103 ? -10.210 13.906 26.810 1.00 55.34 103 ARG A O 1
ATOM 852 N N . GLU A 1 104 ? -9.075 12.201 27.780 1.00 58.00 104 GLU A N 1
ATOM 853 C CA . GLU A 1 104 ? -9.228 12.651 29.154 1.00 58.00 104 GLU A CA 1
ATOM 854 C C . GLU A 1 104 ? -8.727 14.092 29.185 1.00 58.00 104 GLU A C 1
ATOM 856 O O . GLU A 1 104 ? -7.571 14.385 28.861 1.00 58.00 104 GLU A O 1
ATOM 861 N N . LYS A 1 105 ? -9.655 15.026 29.407 1.00 56.19 105 LYS A N 1
ATOM 862 C CA . LYS A 1 105 ? -9.335 16.446 29.453 1.00 56.19 105 LYS A CA 1
ATOM 863 C C . LYS A 1 105 ? -8.416 16.589 30.656 1.00 56.19 105 LYS A C 1
ATOM 865 O O . LYS A 1 105 ? -8.898 16.502 31.779 1.00 56.19 105 LYS A O 1
ATOM 870 N N . GLY A 1 106 ? -7.114 16.748 30.414 1.00 57.97 106 GLY A N 1
ATOM 871 C CA . GLY A 1 106 ? -6.144 17.003 31.473 1.00 57.97 106 GLY A CA 1
ATOM 872 C C . GLY A 1 106 ? -6.704 18.082 32.396 1.00 57.97 106 GLY A C 1
ATOM 873 O O . GLY A 1 106 ? -7.082 19.161 31.933 1.00 57.97 106 GLY A O 1
ATOM 874 N N . SER A 1 107 ? -6.873 17.747 33.671 1.00 65.94 107 SER A N 1
ATOM 875 C CA . SER A 1 107 ? -7.449 18.631 34.676 1.00 65.94 107 SER A CA 1
ATOM 876 C C . SER A 1 107 ? -6.488 19.793 34.914 1.00 65.94 107 SER A C 1
ATOM 878 O O . SER A 1 107 ? -5.436 19.620 35.526 1.00 65.94 107 SER A O 1
ATOM 880 N N . PHE A 1 108 ? -6.826 20.972 34.400 1.00 77.12 108 PHE A N 1
ATOM 881 C CA . PHE A 1 108 ? -6.079 22.192 34.686 1.00 77.12 108 PHE A CA 1
ATOM 882 C C . PHE A 1 108 ? -6.495 22.724 36.059 1.00 77.12 108 PHE A C 1
ATOM 884 O O . PHE A 1 108 ? -7.685 22.757 36.364 1.00 77.12 108 PHE A O 1
ATOM 891 N N . ALA A 1 109 ? -5.529 23.175 36.852 1.00 85.06 109 ALA A N 1
ATOM 892 C CA . ALA A 1 109 ? -5.761 23.817 38.142 1.00 85.06 109 ALA A CA 1
ATOM 893 C C . ALA A 1 109 ? -5.582 25.336 38.010 1.00 85.06 109 ALA A C 1
ATOM 895 O O . ALA A 1 109 ? -4.781 25.800 37.201 1.00 85.06 109 ALA A O 1
ATOM 896 N N . THR A 1 110 ? -6.321 26.125 38.782 1.00 90.06 110 THR A N 1
ATOM 897 C CA . THR A 1 110 ? -6.244 27.594 38.757 1.00 90.06 110 THR A CA 1
ATOM 898 C C . THR A 1 110 ? -5.595 28.124 40.026 1.00 90.06 110 THR A C 1
ATOM 900 O O . THR A 1 110 ? -5.872 27.636 41.118 1.00 90.06 110 THR A O 1
ATOM 903 N N . CYS A 1 111 ? -4.739 29.134 39.890 1.00 87.25 111 CYS A N 1
ATOM 904 C CA . CYS A 1 111 ? -4.145 29.828 41.026 1.00 87.25 111 CYS A CA 1
ATOM 905 C C . CYS A 1 111 ? -5.213 30.641 41.787 1.00 87.25 111 CYS A C 1
ATOM 907 O O . CYS A 1 111 ? -5.908 31.429 41.144 1.00 87.25 111 CYS A O 1
ATOM 909 N N . PRO A 1 112 ? -5.349 30.503 43.119 1.00 87.75 112 PRO A N 1
ATOM 910 C CA . PRO A 1 112 ? -6.372 31.211 43.891 1.00 87.75 112 PRO A CA 1
ATOM 911 C C . PRO A 1 112 ? -6.090 32.711 44.056 1.00 87.75 112 PRO A C 1
ATOM 913 O O . PRO A 1 112 ? -7.019 33.476 44.282 1.00 87.75 112 PRO A O 1
ATOM 916 N N . THR A 1 113 ? -4.834 33.147 43.929 1.00 88.75 113 THR A N 1
ATOM 917 C CA . THR A 1 113 ? -4.431 34.551 44.114 1.00 88.75 113 THR A CA 1
ATOM 918 C C . THR A 1 113 ? -4.550 35.390 42.845 1.00 88.75 113 THR A C 1
ATOM 920 O O . THR A 1 113 ? -4.906 36.560 42.924 1.00 88.75 113 THR A O 1
ATOM 923 N N . CYS A 1 114 ? -4.287 34.816 41.667 1.00 91.00 114 CYS A N 1
ATOM 924 C CA . CYS A 1 114 ? -4.287 35.562 40.399 1.00 91.00 114 CYS A CA 1
ATOM 925 C C . CYS A 1 114 ? -5.151 34.951 39.285 1.00 91.00 114 CYS A C 1
ATOM 927 O O . CYS A 1 114 ? -5.204 35.488 38.182 1.00 91.00 114 CYS A O 1
ATOM 929 N N . GLY A 1 115 ? -5.793 33.802 39.519 1.00 85.44 115 GLY A N 1
ATOM 930 C CA . GLY A 1 115 ? -6.665 33.140 38.540 1.00 85.44 115 GLY A CA 1
ATOM 931 C C . GLY A 1 115 ? -5.944 32.433 37.384 1.00 85.44 115 GLY A C 1
ATOM 932 O O . GLY A 1 115 ? -6.596 31.874 36.501 1.00 85.44 115 GLY A O 1
ATOM 933 N N . LYS A 1 116 ? -4.602 32.410 37.362 1.00 88.50 116 LYS A N 1
ATOM 934 C CA . LYS A 1 116 ? -3.826 31.797 36.272 1.00 88.50 116 LYS A CA 1
ATOM 935 C C . LYS A 1 116 ? -4.088 30.293 36.167 1.00 88.50 116 LYS A C 1
ATOM 937 O O . LYS A 1 116 ? -3.944 29.555 37.142 1.00 88.50 116 LYS A O 1
ATOM 942 N N . ARG A 1 117 ? -4.432 29.829 34.962 1.00 90.19 117 ARG A N 1
ATOM 943 C CA . ARG A 1 117 ? -4.690 28.415 34.654 1.00 90.19 117 ARG A CA 1
ATOM 944 C C . ARG A 1 117 ? -3.378 27.671 34.395 1.00 90.19 117 ARG A C 1
ATOM 946 O O . ARG A 1 117 ? -2.589 28.061 33.537 1.00 90.19 117 ARG A O 1
ATOM 953 N N . LEU A 1 118 ? -3.148 26.601 35.144 1.00 86.50 118 LEU A N 1
ATOM 954 C CA . LEU A 1 118 ? -1.903 25.843 35.211 1.00 86.50 118 LEU A CA 1
ATOM 955 C C . LEU A 1 118 ? -2.167 24.350 35.002 1.00 86.50 118 LEU A C 1
ATOM 957 O O . LEU A 1 118 ? -3.279 23.857 35.180 1.00 86.50 118 LEU A O 1
ATOM 961 N N . ALA A 1 119 ? -1.136 23.624 34.574 1.00 85.38 119 ALA A N 1
ATOM 962 C CA . ALA A 1 119 ? -1.279 22.243 34.117 1.00 85.38 119 ALA A CA 1
ATOM 963 C C . ALA A 1 119 ? -1.685 21.250 35.224 1.00 85.38 119 ALA A C 1
ATOM 965 O O . ALA A 1 119 ? -2.266 20.220 34.912 1.00 85.38 119 ALA A O 1
ATOM 966 N N . ASN A 1 120 ? -1.351 21.530 36.490 1.00 86.62 120 ASN A N 1
ATOM 967 C CA . ASN A 1 120 ? -1.663 20.701 37.663 1.00 86.62 120 ASN A CA 1
ATOM 968 C C . ASN A 1 120 ? -1.415 21.484 38.971 1.00 86.62 120 ASN A C 1
ATOM 970 O O . ASN A 1 120 ? -0.847 22.577 38.947 1.00 86.62 120 ASN A O 1
ATOM 974 N N . GLU A 1 121 ? -1.780 20.910 40.120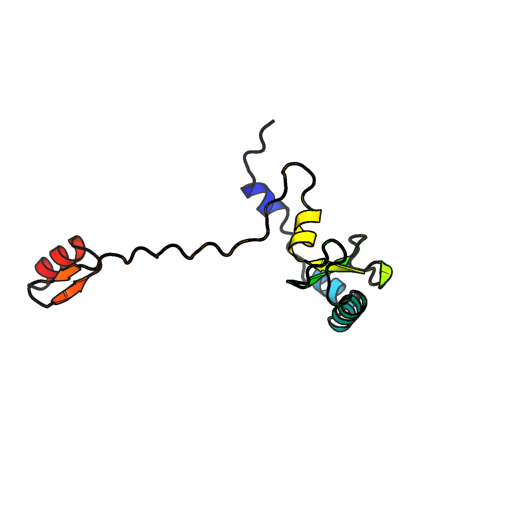 1.00 84.88 121 GLU A N 1
ATOM 975 C CA . GLU A 1 121 ? -1.607 21.539 41.442 1.00 84.88 121 GLU A CA 1
ATOM 976 C C . GLU A 1 121 ? -0.142 21.810 41.820 1.00 84.88 121 GLU A C 1
ATOM 978 O O . GLU A 1 121 ? 0.151 22.821 42.456 1.00 84.88 121 GLU A O 1
ATOM 983 N N . LYS A 1 122 ? 0.812 20.962 41.399 1.00 90.00 122 LYS A N 1
ATOM 984 C CA . LYS A 1 122 ? 2.247 21.220 41.640 1.00 90.00 122 LYS A CA 1
ATOM 985 C C . LYS A 1 122 ? 2.705 22.496 40.933 1.00 90.00 122 LYS A C 1
ATOM 987 O O . LYS A 1 122 ? 3.482 23.266 41.492 1.00 90.00 122 LYS A O 1
ATOM 992 N N . ALA A 1 123 ? 2.206 22.738 39.721 1.00 88.81 123 ALA A N 1
ATOM 993 C CA . ALA A 1 123 ? 2.466 23.973 38.996 1.00 88.81 123 ALA A CA 1
ATOM 994 C C . ALA A 1 123 ? 1.824 25.187 39.686 1.00 88.81 123 ALA A C 1
ATOM 996 O O . ALA A 1 123 ? 2.431 26.253 39.668 1.00 88.81 123 ALA A O 1
ATOM 997 N N . VAL A 1 124 ? 0.655 25.026 40.326 1.00 89.94 124 VAL A N 1
ATOM 998 C CA . VAL A 1 124 ? 0.024 26.081 41.142 1.00 89.94 124 VAL A CA 1
ATOM 999 C C . VAL A 1 124 ? 0.895 26.442 42.342 1.00 89.94 124 VAL A C 1
ATOM 1001 O O . VAL A 1 124 ? 1.214 27.614 42.501 1.00 89.94 124 VAL A O 1
ATOM 1004 N N . LYS A 1 125 ? 1.353 25.458 43.129 1.00 90.31 125 LYS A N 1
ATOM 1005 C CA . LYS A 1 125 ? 2.223 25.706 44.297 1.00 90.31 125 LYS A CA 1
ATOM 1006 C C . LYS A 1 125 ? 3.490 26.465 43.913 1.00 90.31 125 LYS A C 1
ATOM 1008 O O . LYS A 1 125 ? 3.752 27.529 44.457 1.00 90.31 125 LYS A O 1
ATOM 1013 N N . ARG A 1 126 ? 4.196 25.982 42.885 1.00 90.44 126 ARG A N 1
ATOM 1014 C CA . ARG A 1 126 ? 5.404 26.646 42.378 1.00 90.44 126 ARG A CA 1
ATOM 1015 C C . ARG A 1 126 ? 5.117 28.047 41.837 1.00 90.44 126 ARG A C 1
ATOM 1017 O O . ARG A 1 126 ? 5.975 28.917 41.906 1.00 90.44 126 ARG A O 1
ATOM 1024 N N . HIS A 1 127 ? 3.950 28.269 41.238 1.00 90.38 127 HIS A N 1
ATOM 1025 C CA . HIS A 1 127 ? 3.583 29.594 40.756 1.00 90.38 127 HIS A CA 1
ATOM 1026 C C . HIS A 1 127 ? 3.342 30.573 41.907 1.00 90.38 127 HIS A C 1
ATOM 1028 O O . HIS A 1 127 ? 3.821 31.696 41.797 1.00 90.38 127 HIS A O 1
ATOM 1034 N N . ILE A 1 128 ? 2.667 30.141 42.979 1.00 91.25 128 ILE A N 1
ATOM 1035 C CA . ILE A 1 128 ? 2.484 30.938 44.198 1.00 91.25 128 ILE A CA 1
ATOM 1036 C C . ILE A 1 128 ? 3.861 31.285 44.767 1.00 91.25 128 ILE A C 1
ATOM 1038 O O . ILE A 1 128 ? 4.234 32.441 44.714 1.00 91.25 128 ILE A O 1
ATOM 1042 N N . GLU A 1 129 ? 4.686 30.294 45.115 1.00 91.88 129 GLU A N 1
ATOM 1043 C CA . GLU A 1 129 ? 6.005 30.513 45.745 1.00 91.88 129 GLU A CA 1
ATOM 1044 C C . GLU A 1 129 ? 6.933 31.487 44.999 1.00 91.88 129 GLU A C 1
ATOM 1046 O O . GLU A 1 129 ? 7.762 32.144 45.617 1.00 91.88 129 GLU A O 1
ATOM 1051 N N . ASN A 1 130 ? 6.839 31.561 43.668 1.00 92.44 130 ASN A N 1
ATOM 1052 C CA . ASN A 1 130 ? 7.721 32.409 42.866 1.00 92.44 130 ASN A CA 1
ATOM 1053 C C . ASN A 1 130 ? 7.126 33.789 42.525 1.00 92.44 130 ASN A C 1
ATOM 1055 O O . ASN A 1 130 ? 7.868 34.642 42.046 1.00 92.44 130 ASN A O 1
ATOM 1059 N N . TRP A 1 131 ? 5.811 33.995 42.668 1.00 86.75 131 TRP A N 1
ATOM 1060 C CA . TRP A 1 131 ? 5.122 35.201 42.165 1.00 86.75 131 TRP A CA 1
ATOM 1061 C C . TRP A 1 131 ? 4.105 35.814 43.147 1.00 86.75 131 TRP A C 1
ATOM 1063 O O . TRP A 1 131 ? 3.541 36.862 42.823 1.00 86.75 131 TRP A O 1
ATOM 1073 N N . HIS A 1 132 ? 3.861 35.193 44.307 1.00 84.69 132 HIS A N 1
ATOM 1074 C CA . HIS A 1 132 ? 2.935 35.632 45.357 1.00 84.69 132 HIS A CA 1
ATOM 1075 C C . HIS A 1 132 ? 3.491 35.318 46.747 1.00 84.69 132 HIS A C 1
ATOM 1077 O O . HIS A 1 132 ? 3.514 36.258 47.567 1.00 84.69 132 HIS A O 1
#

Radius of gyration: 26.57 Å; chains: 1; bounding box: 35×58×66 Å

Sequence (132 aa):
MGYDDWDKYEKDHKKIQTKAQNRKRREAGFTRALKEKIKERDDHRCSKCGSSENLEVHHKDGDFRNNDEDNLATVCKSCHEDRHKKESSPKKKPSSKKPLTPREKGSFATCPTCGKRLANEKAVKRHIENWH

Organism: NCBI:txid1698282